Protein AF-A0A938LQG9-F1 (afdb_monomer_lite)

Radius of gyration: 18.71 Å; chains: 1; bounding box: 45×42×35 Å

pLDDT: mean 85.62, std 12.73, range [47.97, 96.69]

Foldseek 3Di:
DVVVVVVVVVVVVVVVVVLVVVLVVQCVPANQQDPSSVVSVHDRPVRPDPPDPPDDPPPDD

Secondary structure (DSSP, 8-state):
-HHHHHHHHHHHHHHHHHHHHHHHHHHHHH-TTSHHHHHTTPPPTTTS-------------

Structure (mmCIF, N/CA/C/O backbone):
data_AF-A0A938LQG9-F1
#
_entry.id   AF-A0A938LQG9-F1
#
loop_
_atom_site.group_PDB
_atom_site.id
_atom_site.type_symbol
_atom_site.label_atom_id
_atom_site.label_alt_id
_atom_site.label_comp_id
_atom_site.label_asym_id
_atom_site.label_entity_id
_atom_site.label_seq_id
_atom_site.pdbx_PDB_ins_code
_atom_site.Cartn_x
_atom_site.Cartn_y
_atom_site.Cartn_z
_atom_site.occupancy
_atom_site.B_iso_or_equiv
_atom_site.auth_seq_id
_atom_site.auth_comp_id
_atom_site.auth_asym_id
_atom_site.auth_atom_id
_atom_site.pdbx_PDB_model_num
ATOM 1 N N . MET A 1 1 ? -20.549 8.587 18.961 1.00 62.72 1 MET A N 1
ATOM 2 C CA . MET A 1 1 ? -19.121 8.809 18.632 1.00 62.72 1 MET A CA 1
ATOM 3 C C . MET A 1 1 ? -18.492 7.580 17.968 1.00 62.72 1 MET A C 1
ATOM 5 O O . MET A 1 1 ? -17.549 7.728 17.204 1.00 62.72 1 MET A O 1
ATOM 9 N N . ASP A 1 2 ? -19.059 6.389 18.160 1.00 74.00 2 ASP A N 1
ATOM 10 C CA . ASP A 1 2 ? -18.567 5.114 17.613 1.00 74.00 2 ASP A CA 1
ATOM 11 C C . ASP A 1 2 ? -18.827 4.918 16.109 1.00 74.00 2 ASP A C 1
ATOM 13 O O . ASP A 1 2 ? -18.014 4.321 15.404 1.00 74.00 2 ASP A O 1
ATOM 17 N N . GLU A 1 3 ? -19.933 5.457 15.591 1.00 80.50 3 GLU A N 1
ATOM 18 C CA . GLU A 1 3 ? -20.323 5.282 14.186 1.00 80.50 3 GLU A CA 1
ATOM 19 C C . GLU A 1 3 ? -19.332 5.942 13.217 1.00 80.50 3 GLU A C 1
ATOM 21 O O . GLU A 1 3 ? -18.879 5.309 12.262 1.00 80.50 3 GLU A O 1
ATOM 26 N N . LEU A 1 4 ? -18.903 7.172 13.519 1.00 83.69 4 LEU A N 1
ATOM 27 C CA . LEU A 1 4 ? -17.917 7.898 12.717 1.00 83.69 4 LEU A CA 1
ATOM 28 C C . LEU A 1 4 ? -16.556 7.178 12.716 1.00 83.69 4 LEU A C 1
ATOM 30 O O . LEU A 1 4 ? -15.919 7.039 11.673 1.00 83.69 4 LEU A O 1
ATOM 34 N N . GLY A 1 5 ? -16.140 6.642 13.869 1.00 86.25 5 GLY A N 1
ATOM 35 C CA . GLY A 1 5 ? -14.907 5.861 13.987 1.00 86.25 5 GLY A CA 1
ATOM 36 C C . GLY A 1 5 ? -14.937 4.573 13.158 1.00 86.25 5 GLY A C 1
ATOM 37 O O . GLY A 1 5 ? -13.939 4.207 12.534 1.00 86.25 5 GLY A O 1
ATOM 38 N N . ASN A 1 6 ? -16.085 3.897 13.094 1.00 87.81 6 ASN A N 1
ATOM 39 C CA . ASN A 1 6 ? -16.249 2.694 12.277 1.00 87.81 6 ASN A CA 1
ATOM 40 C C . ASN A 1 6 ? -16.306 3.004 10.774 1.00 87.81 6 ASN A C 1
ATOM 42 O O . ASN A 1 6 ? -15.777 2.231 9.965 1.00 87.81 6 ASN A O 1
ATOM 46 N N . GLN A 1 7 ? -16.903 4.134 10.390 1.00 90.75 7 GLN A N 1
ATOM 47 C CA . GLN A 1 7 ? -16.927 4.595 9.002 1.00 90.75 7 GLN A CA 1
ATOM 48 C C . GLN A 1 7 ? -15.519 4.918 8.493 1.00 90.75 7 GLN A C 1
ATOM 50 O O . GLN A 1 7 ? -15.138 4.412 7.436 1.00 90.75 7 GLN A O 1
ATOM 55 N N . ILE A 1 8 ? -14.719 5.655 9.274 1.00 93.31 8 ILE A N 1
ATOM 56 C CA . ILE A 1 8 ? -13.327 5.981 8.924 1.00 93.31 8 ILE A CA 1
ATOM 57 C C . ILE A 1 8 ? -12.514 4.697 8.732 1.00 93.31 8 ILE A C 1
ATOM 59 O O . ILE A 1 8 ? -11.954 4.487 7.659 1.00 93.31 8 ILE A O 1
ATOM 63 N N . LYS A 1 9 ? -12.564 3.760 9.688 1.00 93.00 9 LYS A N 1
ATOM 64 C CA . LYS A 1 9 ? -11.868 2.462 9.569 1.00 93.00 9 LYS A CA 1
ATOM 65 C C . LYS A 1 9 ? -12.272 1.683 8.318 1.00 93.00 9 LYS A C 1
ATOM 67 O O . LYS A 1 9 ? -11.460 0.978 7.719 1.00 93.00 9 LYS A O 1
ATOM 72 N N . THR A 1 10 ? -13.542 1.761 7.929 1.00 93.94 10 THR A N 1
ATOM 73 C CA . THR A 1 10 ? -14.046 1.089 6.725 1.00 93.94 10 THR A CA 1
ATOM 74 C C . THR A 1 10 ? -13.505 1.747 5.460 1.00 93.94 10 THR A C 1
ATOM 76 O O . THR A 1 10 ? -13.111 1.049 4.525 1.00 93.94 10 THR A O 1
ATOM 79 N N . GLN A 1 11 ? -13.459 3.077 5.425 1.00 94.38 11 GLN A N 1
ATOM 80 C CA . GLN A 1 11 ? -12.879 3.827 4.316 1.00 94.38 11 GLN A CA 1
ATOM 81 C C . GLN A 1 11 ? -11.371 3.587 4.203 1.00 94.38 11 GLN A C 1
ATOM 83 O O . GLN A 1 11 ? -10.896 3.318 3.104 1.00 94.38 11 GLN A O 1
ATOM 88 N N . GLU A 1 12 ? -10.640 3.562 5.318 1.00 94.88 12 GLU A N 1
ATOM 89 C CA . GLU A 1 12 ? -9.212 3.224 5.349 1.00 94.88 12 GLU A CA 1
ATOM 90 C C . GLU A 1 12 ? -8.949 1.822 4.789 1.00 94.88 12 GLU A C 1
ATOM 92 O O . GLU A 1 12 ? -8.052 1.638 3.967 1.00 94.88 12 GLU A O 1
ATOM 97 N N . LYS A 1 13 ? -9.767 0.830 5.168 1.00 95.25 13 LYS A N 1
ATOM 98 C CA . LYS A 1 13 ? -9.672 -0.528 4.610 1.00 95.25 13 LYS A CA 1
ATOM 99 C C . LYS A 1 13 ? -9.901 -0.546 3.101 1.00 95.25 13 LYS A C 1
ATOM 101 O O . LYS A 1 13 ? -9.141 -1.193 2.388 1.00 95.25 13 LYS A O 1
ATOM 106 N N . LYS A 1 14 ? -10.924 0.162 2.613 1.00 96.00 14 LYS A N 1
ATOM 107 C CA . LYS A 1 14 ? -11.215 0.258 1.173 1.00 96.00 14 LYS A CA 1
ATOM 108 C C . LYS A 1 14 ? -10.083 0.943 0.414 1.00 96.00 14 LYS A C 1
ATOM 110 O O . LYS A 1 14 ? -9.708 0.480 -0.659 1.00 96.00 14 LYS A O 1
ATOM 115 N N . LEU A 1 15 ? -9.537 2.020 0.975 1.00 95.62 15 LEU A N 1
ATOM 116 C CA . LEU A 1 15 ? -8.419 2.746 0.387 1.00 95.62 15 LEU A CA 1
ATOM 117 C C . LEU A 1 15 ? -7.181 1.853 0.302 1.00 95.62 15 LEU A C 1
ATOM 119 O O . LEU A 1 15 ? -6.570 1.764 -0.757 1.00 95.62 15 LEU A O 1
ATOM 123 N N . LYS A 1 16 ? -6.855 1.146 1.387 1.00 95.00 16 LYS A N 1
ATOM 124 C CA . LYS A 1 16 ? -5.733 0.207 1.428 1.00 95.00 16 LYS A CA 1
ATOM 125 C C . LYS A 1 16 ? -5.882 -0.913 0.393 1.00 95.00 16 LYS A C 1
ATOM 127 O O . LYS A 1 16 ? -4.949 -1.204 -0.342 1.00 95.00 16 LYS A O 1
ATOM 132 N N . ASP A 1 17 ? -7.062 -1.510 0.297 1.00 96.69 17 ASP A N 1
ATOM 133 C CA . ASP A 1 17 ? -7.317 -2.575 -0.673 1.00 96.69 17 ASP A CA 1
ATOM 134 C C . ASP A 1 17 ? -7.193 -2.077 -2.128 1.00 96.69 17 ASP A C 1
ATOM 136 O O . ASP A 1 17 ? -6.661 -2.770 -2.999 1.00 96.69 17 ASP A O 1
ATOM 140 N N . LEU A 1 18 ? -7.628 -0.843 -2.400 1.00 95.88 18 LEU A N 1
ATOM 141 C CA . LEU A 1 18 ? -7.464 -0.222 -3.712 1.00 95.88 18 LEU A CA 1
ATOM 142 C C . LEU A 1 18 ? -5.986 0.031 -4.049 1.00 95.88 18 LEU A C 1
ATOM 144 O O . LEU A 1 18 ? -5.561 -0.264 -5.169 1.00 95.88 18 LEU A O 1
ATOM 148 N N . THR A 1 19 ? -5.198 0.550 -3.103 1.00 95.00 19 THR A N 1
ATOM 149 C CA . THR A 1 19 ? -3.766 0.804 -3.327 1.00 95.00 19 THR A CA 1
ATOM 150 C C . THR A 1 19 ? -2.982 -0.495 -3.492 1.00 95.00 19 THR A C 1
ATOM 152 O O . THR A 1 19 ? -2.120 -0.573 -4.367 1.00 95.00 19 THR A O 1
ATOM 155 N N . GLU A 1 20 ? -3.322 -1.550 -2.747 1.00 94.94 20 GLU A N 1
ATOM 156 C CA . GLU A 1 20 ? -2.736 -2.884 -2.927 1.00 94.94 20 GLU A CA 1
ATOM 157 C C . GLU A 1 20 ? -3.020 -3.443 -4.327 1.00 94.94 20 GLU A C 1
ATOM 159 O O . GLU A 1 20 ? -2.105 -3.938 -4.990 1.00 94.94 20 GLU A O 1
ATOM 164 N N . ARG A 1 21 ? -4.257 -3.309 -4.825 1.00 96.38 21 ARG A N 1
ATOM 165 C CA . ARG A 1 21 ? -4.621 -3.729 -6.189 1.00 96.38 21 ARG A CA 1
ATOM 166 C C . ARG A 1 21 ? -3.888 -2.927 -7.262 1.00 96.38 21 ARG A C 1
ATOM 168 O O . ARG A 1 21 ? -3.403 -3.516 -8.229 1.00 96.38 21 ARG A O 1
ATOM 175 N N . MET A 1 22 ? -3.764 -1.611 -7.087 1.00 95.69 22 MET A N 1
ATOM 176 C CA . MET A 1 22 ? -2.999 -0.755 -7.998 1.00 95.69 22 MET A CA 1
ATOM 177 C C . MET A 1 22 ? -1.525 -1.181 -8.048 1.00 95.69 22 MET A C 1
ATOM 179 O O . MET A 1 22 ? -0.991 -1.416 -9.132 1.00 95.69 22 MET A O 1
ATOM 183 N N . LEU A 1 23 ? -0.879 -1.340 -6.890 1.00 94.75 23 LEU A N 1
ATOM 184 C CA . LEU A 1 23 ? 0.516 -1.777 -6.806 1.00 94.75 23 LEU A CA 1
ATOM 185 C C . LEU A 1 23 ? 0.710 -3.174 -7.403 1.00 94.75 23 LEU A C 1
ATOM 187 O O . LEU A 1 23 ? 1.695 -3.410 -8.100 1.00 94.75 23 LEU A O 1
ATOM 191 N N . ALA A 1 24 ? -0.235 -4.091 -7.184 1.00 95.44 24 ALA A N 1
ATOM 192 C CA . ALA A 1 24 ? -0.202 -5.421 -7.782 1.00 95.44 24 ALA A CA 1
ATOM 193 C C . ALA A 1 24 ? -0.296 -5.367 -9.314 1.00 95.44 24 ALA A C 1
ATOM 195 O O . ALA A 1 24 ? 0.459 -6.067 -9.987 1.00 95.44 24 ALA A O 1
ATOM 196 N N . ALA A 1 25 ? -1.163 -4.517 -9.871 1.00 96.44 25 ALA A N 1
ATOM 197 C CA . ALA A 1 25 ? -1.283 -4.337 -11.316 1.00 96.44 25 ALA A CA 1
ATOM 198 C C . ALA A 1 25 ? 0.001 -3.755 -11.933 1.00 96.44 25 ALA A C 1
ATOM 200 O O . ALA A 1 25 ? 0.478 -4.248 -12.956 1.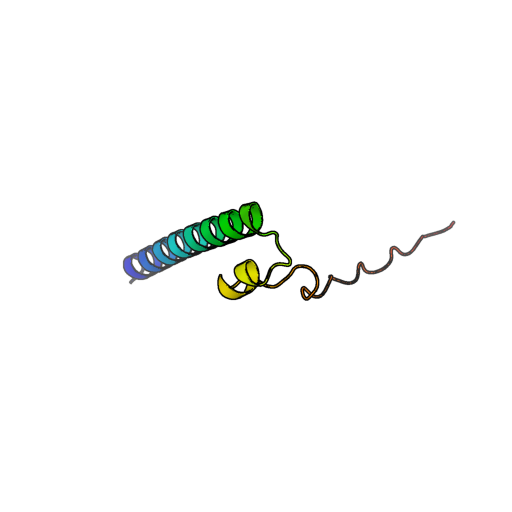00 96.44 25 ALA A O 1
ATOM 201 N N . VAL A 1 26 ? 0.603 -2.753 -11.284 1.00 95.94 26 VAL A N 1
ATOM 202 C CA . VAL A 1 26 ? 1.881 -2.164 -11.719 1.00 95.94 26 VAL A CA 1
ATOM 203 C C . VAL A 1 26 ? 3.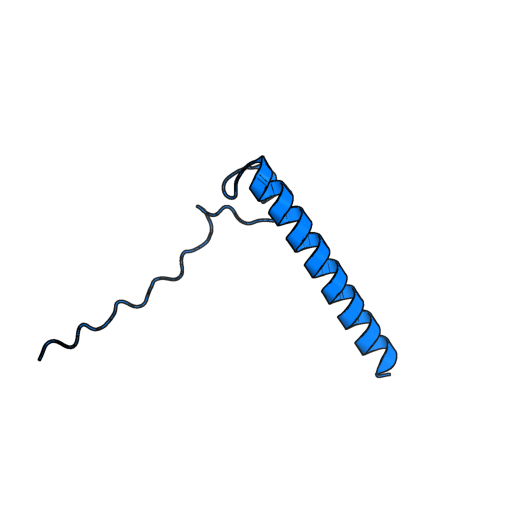006 -3.197 -11.641 1.00 95.94 26 VAL A C 1
ATOM 205 O O . VAL A 1 26 ? 3.739 -3.380 -12.611 1.00 95.94 26 VAL A O 1
ATOM 208 N N . ALA A 1 27 ? 3.089 -3.948 -10.540 1.00 94.06 27 ALA A N 1
ATOM 209 C CA . ALA A 1 27 ? 4.052 -5.035 -10.382 1.00 94.06 27 ALA A CA 1
ATOM 210 C C . ALA A 1 27 ? 3.875 -6.150 -11.419 1.00 94.06 27 ALA A C 1
ATOM 212 O O . ALA A 1 27 ? 4.867 -6.725 -11.857 1.00 94.06 27 ALA A O 1
ATOM 213 N N . ALA A 1 28 ? 2.637 -6.482 -11.788 1.00 95.25 28 ALA A N 1
ATOM 214 C CA . ALA A 1 28 ? 2.353 -7.499 -12.796 1.00 95.25 28 ALA A CA 1
ATOM 215 C C . ALA A 1 28 ? 2.775 -7.047 -14.201 1.00 95.25 28 ALA A C 1
ATOM 217 O O . ALA A 1 28 ? 3.201 -7.875 -15.001 1.00 95.25 28 ALA A O 1
ATOM 218 N N . ARG A 1 29 ? 2.677 -5.744 -14.495 1.00 96.00 29 ARG A N 1
ATOM 219 C CA . ARG A 1 29 ? 3.005 -5.186 -15.812 1.00 96.00 29 ARG A CA 1
ATOM 220 C C . ARG A 1 29 ? 4.488 -4.862 -15.995 1.00 96.00 29 ARG A C 1
ATOM 222 O O . ARG A 1 29 ? 5.024 -5.142 -17.059 1.00 96.00 29 ARG A O 1
ATOM 229 N N . TYR A 1 30 ? 5.129 -4.262 -14.994 1.00 93.25 30 TYR A N 1
ATOM 230 C CA . TYR A 1 30 ? 6.503 -3.746 -15.103 1.00 93.25 30 TYR A CA 1
ATOM 231 C C . TYR A 1 30 ? 7.505 -4.489 -14.207 1.00 93.25 30 TYR A C 1
ATOM 233 O O . TYR A 1 30 ? 8.712 -4.409 -14.417 1.00 93.25 30 TYR A O 1
ATOM 241 N N . GLY A 1 31 ? 7.018 -5.263 -13.235 1.00 92.19 31 GLY A N 1
ATOM 242 C CA . GLY A 1 31 ? 7.842 -5.935 -12.233 1.00 92.19 31 GLY A CA 1
ATOM 243 C C . GLY A 1 31 ? 7.939 -5.154 -10.920 1.00 92.19 31 GLY A C 1
ATOM 244 O O . GLY A 1 31 ? 7.630 -3.973 -10.837 1.00 92.19 31 GLY A O 1
ATOM 245 N N . LYS A 1 32 ? 8.375 -5.834 -9.853 1.00 89.69 32 LYS A N 1
ATOM 246 C CA . LYS A 1 32 ? 8.514 -5.253 -8.495 1.00 89.69 32 LYS A CA 1
ATOM 247 C C . LYS A 1 32 ? 9.825 -4.489 -8.273 1.00 89.69 32 LYS A C 1
ATOM 249 O O . LYS A 1 32 ? 10.066 -4.015 -7.169 1.00 89.69 32 LYS A O 1
ATOM 254 N N . ASP A 1 33 ? 10.682 -4.439 -9.284 1.00 91.31 33 ASP A N 1
ATOM 255 C CA . ASP A 1 33 ? 11.986 -3.766 -9.263 1.00 91.31 33 ASP A CA 1
ATOM 256 C C . ASP A 1 33 ? 12.043 -2.588 -10.252 1.00 91.31 33 ASP A C 1
ATOM 258 O O . ASP A 1 33 ? 13.097 -1.978 -10.422 1.00 91.31 33 ASP A O 1
ATOM 262 N N . SER A 1 34 ? 10.922 -2.271 -10.910 1.00 91.56 34 SER A N 1
ATOM 263 C CA . SER A 1 34 ? 10.856 -1.230 -11.933 1.00 91.56 34 SER A CA 1
ATOM 264 C C . SER A 1 34 ? 10.642 0.163 -11.340 1.00 91.56 34 SER A C 1
ATOM 266 O O . SER A 1 34 ? 10.117 0.315 -10.231 1.00 91.56 34 SER A O 1
ATOM 268 N N . ASP A 1 35 ? 11.008 1.191 -12.108 1.00 92.94 35 ASP A N 1
ATOM 269 C CA . ASP A 1 35 ? 10.783 2.589 -11.737 1.00 92.94 35 ASP A CA 1
ATOM 270 C C . ASP A 1 35 ? 9.283 2.908 -11.602 1.00 92.94 35 ASP A C 1
ATOM 272 O O . ASP A 1 35 ? 8.888 3.729 -10.780 1.00 92.94 35 ASP A O 1
ATOM 276 N N . GLU A 1 36 ? 8.416 2.257 -12.383 1.00 93.44 36 GLU A N 1
ATOM 277 C CA . GLU A 1 36 ? 6.959 2.419 -12.301 1.00 93.44 36 GLU A CA 1
ATOM 278 C C . GLU A 1 36 ? 6.400 1.898 -10.981 1.00 93.44 36 GLU A C 1
ATOM 280 O O . GLU A 1 36 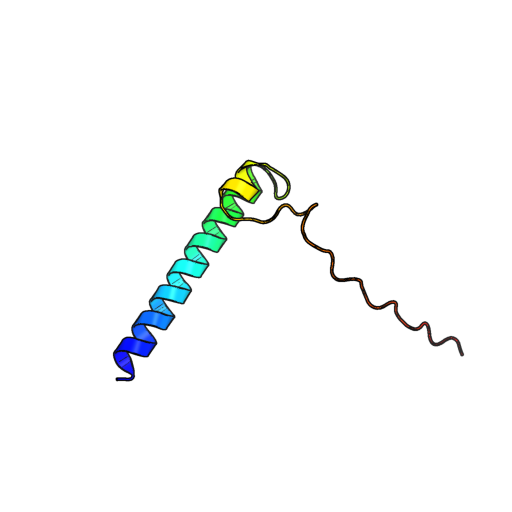? 5.483 2.506 -10.430 1.00 93.44 36 GLU A O 1
ATOM 285 N N . TYR A 1 37 ? 6.948 0.794 -10.461 1.00 93.81 37 TYR A N 1
ATOM 286 C CA . TYR A 1 37 ? 6.536 0.266 -9.164 1.00 93.81 37 TYR A CA 1
ATOM 287 C C . TYR A 1 37 ? 6.878 1.240 -8.034 1.00 93.81 37 TYR A C 1
ATOM 289 O O . TYR A 1 37 ? 6.064 1.438 -7.133 1.00 93.81 37 TYR A O 1
ATOM 297 N N . GLU A 1 38 ? 8.032 1.904 -8.119 1.00 92.81 38 GLU A N 1
ATOM 298 C CA . GLU A 1 38 ? 8.408 2.970 -7.188 1.00 92.81 38 GLU A CA 1
ATOM 299 C C . GLU A 1 38 ? 7.512 4.207 -7.335 1.00 92.81 38 GLU A C 1
ATOM 301 O O . GLU A 1 38 ? 6.953 4.688 -6.350 1.00 92.81 38 GLU A O 1
ATOM 306 N N . LYS A 1 39 ? 7.278 4.675 -8.568 1.00 93.19 39 LYS A N 1
ATOM 307 C CA . LYS A 1 39 ? 6.388 5.819 -8.855 1.00 93.19 39 LYS A CA 1
ATOM 308 C C . LYS A 1 39 ? 4.948 5.587 -8.394 1.00 93.19 39 LYS A C 1
ATOM 310 O O . LYS A 1 39 ? 4.260 6.538 -8.040 1.00 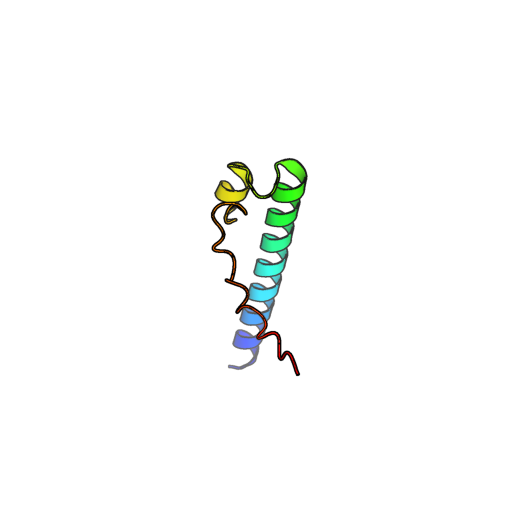93.19 39 LYS A O 1
ATOM 315 N N . ALA A 1 40 ? 4.492 4.335 -8.383 1.00 92.06 40 ALA A N 1
ATOM 316 C CA . ALA A 1 40 ? 3.190 3.943 -7.848 1.00 92.06 40 ALA A CA 1
ATOM 317 C C . ALA A 1 40 ? 3.132 3.937 -6.304 1.00 92.06 40 ALA A C 1
ATOM 319 O O . ALA A 1 40 ? 2.079 3.642 -5.740 1.00 92.06 40 ALA A O 1
ATOM 320 N N . GLY A 1 41 ? 4.238 4.251 -5.618 1.00 91.94 41 GLY A N 1
ATOM 321 C CA . GLY A 1 41 ? 4.355 4.260 -4.157 1.00 91.94 41 GLY A CA 1
ATOM 322 C C . GLY A 1 41 ? 4.852 2.941 -3.557 1.00 91.94 41 GLY A C 1
ATOM 323 O O . GLY A 1 41 ? 4.781 2.750 -2.343 1.00 91.94 41 GLY A O 1
ATOM 324 N N . GLY A 1 42 ? 5.327 2.006 -4.384 1.00 91.38 42 GLY A N 1
ATOM 325 C CA . GLY A 1 42 ? 5.958 0.767 -3.941 1.00 91.38 42 GLY A CA 1
ATOM 326 C C . GLY A 1 42 ? 7.432 0.966 -3.577 1.00 91.38 42 GLY A C 1
ATOM 327 O O . GLY A 1 42 ? 8.068 1.932 -3.972 1.00 91.38 42 GLY A O 1
ATOM 328 N N . THR A 1 43 ? 8.017 0.026 -2.837 1.00 91.31 43 THR A N 1
ATOM 329 C CA . THR A 1 43 ? 9.478 -0.044 -2.642 1.00 91.31 43 THR A CA 1
ATOM 330 C C . THR A 1 43 ? 10.036 -1.148 -3.521 1.00 91.31 43 THR A C 1
ATOM 332 O O . THR A 1 43 ? 9.545 -2.281 -3.430 1.00 91.31 43 THR A O 1
ATOM 335 N N . ARG A 1 44 ? 11.065 -0.858 -4.329 1.00 89.94 44 ARG A N 1
ATOM 336 C CA . ARG A 1 44 ? 11.691 -1.876 -5.182 1.00 89.94 44 ARG A CA 1
ATOM 337 C C . ARG A 1 44 ? 12.139 -3.071 -4.348 1.00 89.94 44 ARG A C 1
ATOM 339 O O . ARG A 1 44 ? 12.602 -2.935 -3.212 1.00 89.94 44 ARG A O 1
ATOM 346 N N . LYS A 1 45 ? 11.996 -4.276 -4.892 1.00 86.12 45 LYS A N 1
ATOM 347 C CA . LYS A 1 45 ? 12.362 -5.511 -4.184 1.00 86.12 45 LYS A CA 1
ATOM 348 C C . LYS A 1 45 ? 13.867 -5.567 -3.876 1.00 86.12 45 LYS A C 1
ATOM 350 O O . LYS A 1 45 ? 14.229 -6.155 -2.855 1.00 86.12 45 LYS A O 1
ATOM 355 N N . SER A 1 46 ? 14.712 -4.959 -4.704 1.00 84.19 46 SER A N 1
ATOM 356 C CA . SER A 1 46 ? 16.153 -4.777 -4.496 1.00 84.19 46 SER A CA 1
ATOM 357 C C . SER A 1 46 ? 16.476 -3.853 -3.316 1.00 84.19 46 SER A C 1
ATOM 359 O O . SER A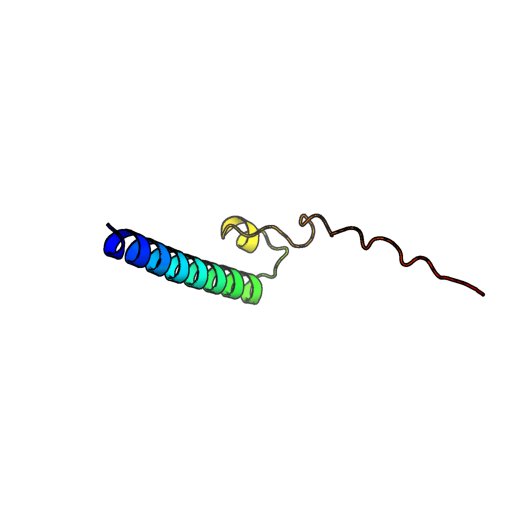 1 46 ? 17.385 -4.146 -2.542 1.00 84.19 46 SER A O 1
ATOM 361 N N . GLU A 1 47 ? 15.696 -2.789 -3.138 1.00 83.69 47 GLU A N 1
ATOM 362 C CA . GLU A 1 47 ? 15.865 -1.794 -2.071 1.00 83.69 47 GLU A CA 1
ATOM 363 C C . GLU A 1 47 ? 15.192 -2.212 -0.761 1.00 83.69 47 GLU A C 1
ATOM 365 O O . GLU A 1 47 ? 15.535 -1.735 0.325 1.00 83.69 47 GLU A O 1
ATOM 370 N N . ARG A 1 48 ? 14.239 -3.148 -0.831 1.00 82.44 48 ARG A N 1
ATOM 371 C CA . ARG A 1 48 ? 13.575 -3.682 0.354 1.00 82.44 48 ARG A CA 1
ATOM 372 C C . ARG A 1 48 ? 14.596 -4.389 1.242 1.00 82.44 48 ARG A C 1
ATOM 374 O O . ARG A 1 48 ? 15.059 -5.487 0.927 1.00 82.44 48 ARG A O 1
ATOM 381 N N . LYS A 1 49 ? 14.875 -3.802 2.412 1.00 76.94 49 LYS A N 1
ATOM 382 C CA . LYS A 1 49 ? 15.735 -4.389 3.450 1.00 76.94 49 LYS A CA 1
ATOM 383 C C . LYS A 1 49 ? 15.248 -5.805 3.770 1.00 76.94 49 LYS A C 1
ATOM 385 O O . LYS A 1 49 ? 14.206 -5.987 4.403 1.00 76.94 49 LYS A O 1
ATOM 390 N N . ARG A 1 50 ? 15.976 -6.821 3.288 1.00 74.56 50 ARG A N 1
ATOM 391 C CA . ARG A 1 50 ? 15.652 -8.222 3.575 1.00 74.56 50 ARG A CA 1
ATOM 392 C C . ARG A 1 50 ? 15.725 -8.407 5.090 1.00 74.56 50 ARG A C 1
ATOM 394 O O . ARG A 1 50 ? 16.758 -8.066 5.669 1.00 74.56 50 ARG A O 1
ATOM 401 N N . PRO A 1 51 ? 14.677 -8.935 5.747 1.00 70.56 51 PRO A N 1
ATOM 402 C CA . PRO A 1 51 ? 14.814 -9.337 7.134 1.00 70.56 51 PRO A CA 1
ATOM 403 C C . PRO A 1 51 ? 15.934 -10.376 7.183 1.00 70.56 51 PRO A C 1
ATOM 405 O O . PRO A 1 51 ? 15.852 -11.417 6.525 1.00 70.56 51 PRO A O 1
ATOM 408 N N . ALA A 1 52 ? 17.012 -10.061 7.902 1.00 74.06 52 ALA A N 1
ATOM 409 C CA . ALA A 1 52 ? 18.070 -11.021 8.152 1.00 74.06 52 ALA A CA 1
ATOM 410 C C . ALA A 1 52 ? 17.411 -12.214 8.847 1.00 74.06 52 ALA A C 1
ATOM 412 O O . ALA A 1 52 ? 16.877 -12.080 9.951 1.00 74.06 52 ALA A O 1
ATOM 413 N N . ARG A 1 53 ? 17.376 -13.369 8.176 1.00 75.12 53 ARG A N 1
ATOM 414 C CA . ARG A 1 53 ? 16.943 -14.610 8.817 1.00 75.12 53 ARG A CA 1
ATOM 415 C C . ARG A 1 53 ? 17.927 -14.811 9.961 1.00 75.12 53 ARG A C 1
ATOM 417 O O . ARG A 1 53 ? 19.107 -15.023 9.697 1.00 75.12 53 ARG A O 1
ATOM 424 N N . ARG A 1 54 ? 17.475 -14.668 11.214 1.00 70.69 54 ARG A N 1
ATOM 425 C CA . ARG A 1 54 ? 18.278 -15.069 12.374 1.00 70.69 54 ARG A CA 1
ATOM 426 C C . ARG A 1 54 ? 18.679 -16.514 12.110 1.00 70.69 54 ARG A C 1
ATOM 428 O O . ARG A 1 54 ? 17.803 -17.372 12.004 1.00 70.69 54 ARG A O 1
ATOM 435 N N . GLY A 1 55 ? 19.971 -16.721 11.863 1.00 61.97 55 GLY A N 1
ATOM 436 C CA . GLY A 1 55 ? 20.527 -18.012 11.492 1.00 61.97 55 GLY A CA 1
ATOM 437 C C . GLY A 1 55 ? 20.046 -19.056 12.485 1.00 61.97 55 GLY A C 1
ATOM 438 O O . GLY A 1 55 ? 20.119 -18.836 13.696 1.00 61.97 55 GLY A O 1
ATOM 439 N N . GLY A 1 56 ? 19.487 -20.148 11.969 1.00 59.28 56 GLY A N 1
ATOM 440 C CA . GLY A 1 56 ? 19.139 -21.288 12.796 1.00 59.28 56 GLY A CA 1
ATOM 441 C C . GLY A 1 56 ?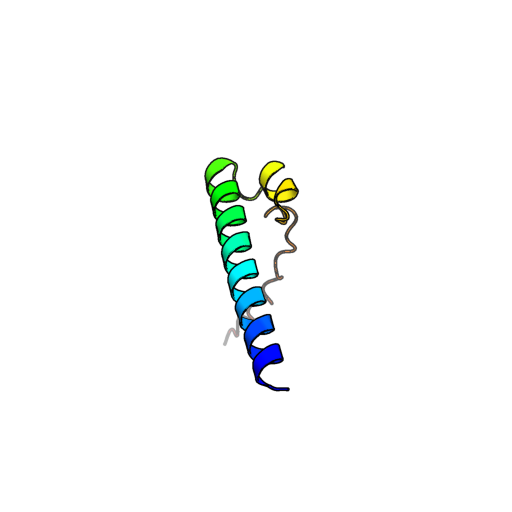 20.382 -21.705 13.570 1.00 59.28 56 GLY A C 1
ATOM 442 O O . GLY A 1 56 ? 21.408 -22.010 12.967 1.00 59.28 56 GLY A O 1
ATOM 443 N N . LYS A 1 57 ? 20.301 -21.689 14.902 1.00 57.62 57 LYS A N 1
ATOM 444 C CA . LYS A 1 57 ? 21.212 -22.480 15.723 1.00 57.62 57 LYS A CA 1
ATOM 445 C C . LYS A 1 57 ? 20.948 -23.931 15.340 1.00 57.62 57 LYS A C 1
ATOM 447 O O . LYS A 1 57 ? 19.962 -24.517 15.772 1.00 57.62 57 LYS A O 1
ATOM 452 N N . SER A 1 58 ? 21.800 -24.471 14.482 1.00 57.66 58 SER A N 1
ATOM 453 C CA . SER A 1 58 ? 22.018 -25.901 14.352 1.00 57.66 58 SER A CA 1
ATOM 454 C C . SER A 1 58 ? 22.457 -26.411 15.723 1.00 57.66 58 SER A C 1
ATOM 456 O O . SER A 1 58 ? 23.615 -26.269 16.110 1.00 57.66 58 SER A O 1
ATOM 458 N N . SER A 1 59 ? 21.499 -26.921 16.492 1.00 58.53 59 SER A N 1
ATOM 459 C CA . SER A 1 59 ? 21.749 -27.800 17.627 1.00 58.53 59 SER A CA 1
ATOM 460 C C . SER A 1 59 ? 22.267 -29.120 17.063 1.00 58.53 59 SER A C 1
ATOM 462 O O . SER A 1 59 ? 21.478 -29.974 16.661 1.00 58.53 59 SER A O 1
ATOM 464 N N . ALA A 1 60 ? 23.588 -29.233 16.943 1.00 60.91 60 ALA A N 1
ATOM 465 C CA . ALA A 1 60 ? 24.251 -30.512 16.750 1.00 60.91 60 ALA A CA 1
ATOM 466 C C . ALA A 1 60 ? 24.468 -31.146 18.130 1.00 60.91 60 ALA A C 1
ATOM 468 O O . ALA A 1 60 ? 24.891 -30.463 19.067 1.00 60.91 60 ALA A O 1
ATOM 469 N N . SER A 1 61 ? 24.052 -32.408 18.206 1.00 47.97 61 SER A N 1
ATOM 470 C CA . SER A 1 61 ? 24.112 -33.323 19.343 1.00 47.97 61 SER A CA 1
ATOM 471 C C . SER A 1 61 ? 25.529 -33.786 19.658 1.00 47.97 61 SER A C 1
ATOM 473 O O . SER A 1 61 ? 26.404 -33.657 18.774 1.00 47.97 61 SER A O 1
#

Sequence (61 aa):
MDELGNQIKTQEKKLKDLTERMLAAVAARYGKDSDEYEKAGGTRKSERKRPARRGGKSSAS